Protein AF-A0A944E9Y2-F1 (afdb_monomer_lite)

Structure (mmCIF, N/CA/C/O backbone):
data_AF-A0A944E9Y2-F1
#
_entry.id   AF-A0A944E9Y2-F1
#
loop_
_atom_site.group_PDB
_atom_site.id
_atom_site.type_symbol
_atom_site.label_atom_id
_atom_site.label_alt_id
_atom_site.label_comp_id
_atom_site.label_asym_id
_atom_site.label_entity_id
_atom_site.label_seq_id
_atom_site.pdbx_PDB_ins_code
_atom_site.Cartn_x
_atom_site.Cartn_y
_atom_site.Cartn_z
_atom_site.occupancy
_atom_site.B_iso_or_equiv
_atom_site.auth_seq_id
_atom_site.auth_comp_id
_atom_site.auth_asym_id
_atom_site.auth_atom_id
_atom_site.pdbx_PDB_model_num
ATOM 1 N N . MET A 1 1 ? -1.500 6.170 -4.661 1.00 64.81 1 MET A N 1
ATOM 2 C CA . MET A 1 1 ? -2.492 7.206 -5.054 1.00 64.81 1 MET A CA 1
ATOM 3 C C . MET A 1 1 ? -2.000 8.066 -6.185 1.00 64.81 1 MET A C 1
ATOM 5 O O . MET A 1 1 ? -2.612 8.041 -7.239 1.00 64.81 1 MET A O 1
ATOM 9 N N . GLN A 1 2 ? -0.916 8.828 -6.022 1.00 82.69 2 GLN A N 1
ATOM 10 C CA . GLN A 1 2 ? -0.445 9.705 -7.101 1.00 82.69 2 GLN A CA 1
ATOM 11 C C . GLN A 1 2 ? 0.022 8.906 -8.323 1.00 82.69 2 GLN A C 1
ATOM 13 O O . GLN A 1 2 ? -0.474 9.152 -9.415 1.00 82.69 2 GLN A O 1
ATOM 18 N N . ALA A 1 3 ? 0.842 7.873 -8.112 1.00 86.56 3 ALA A N 1
ATOM 19 C CA . ALA A 1 3 ? 1.333 7.018 -9.191 1.00 86.56 3 ALA A CA 1
ATOM 20 C C . ALA A 1 3 ? 0.256 6.146 -9.856 1.00 86.56 3 ALA A C 1
ATOM 22 O O . ALA A 1 3 ? 0.419 5.828 -11.021 1.00 86.56 3 ALA A O 1
ATOM 23 N N . THR A 1 4 ? -0.826 5.779 -9.154 1.00 90.62 4 THR A N 1
ATOM 24 C CA . THR A 1 4 ? -1.803 4.785 -9.646 1.00 90.62 4 THR A CA 1
ATOM 25 C C . THR A 1 4 ? -3.200 5.321 -9.954 1.00 90.62 4 THR A C 1
ATOM 27 O O . THR A 1 4 ? -3.940 4.727 -10.722 1.00 90.62 4 THR A O 1
ATOM 30 N N . GLY A 1 5 ? -3.601 6.447 -9.360 1.00 90.19 5 GLY A N 1
ATOM 31 C CA . GLY A 1 5 ? -5.001 6.887 -9.380 1.00 90.19 5 GLY A CA 1
ATOM 32 C C . GLY A 1 5 ? -5.790 6.522 -8.121 1.00 90.19 5 GLY A C 1
ATOM 33 O O . GLY A 1 5 ? -6.742 7.230 -7.804 1.00 90.19 5 GLY A O 1
ATOM 34 N N . ASP A 1 6 ? -5.367 5.492 -7.382 1.00 93.56 6 ASP A N 1
ATOM 35 C CA . ASP A 1 6 ? -6.080 4.949 -6.216 1.00 93.56 6 ASP A CA 1
ATOM 36 C C . ASP A 1 6 ? -6.406 6.004 -5.156 1.00 93.56 6 ASP A C 1
ATOM 38 O O . ASP A 1 6 ? -5.650 6.957 -4.943 1.00 93.56 6 ASP A O 1
ATOM 42 N N . SER A 1 7 ? -7.499 5.771 -4.431 1.00 95.56 7 SER A N 1
ATOM 43 C CA . SER A 1 7 ? -7.911 6.553 -3.263 1.00 95.56 7 SER A CA 1
ATOM 44 C C . SER A 1 7 ? -7.656 5.777 -1.968 1.00 95.56 7 SER A C 1
ATOM 46 O O . SER A 1 7 ? -7.468 4.562 -1.985 1.00 95.56 7 SER A O 1
ATOM 48 N N . GLN A 1 8 ? -7.673 6.445 -0.804 1.00 96.19 8 GLN A N 1
ATOM 49 C CA . GLN A 1 8 ? -7.544 5.730 0.481 1.00 96.19 8 GLN A CA 1
ATOM 50 C C . GLN A 1 8 ? -8.689 4.747 0.694 1.00 96.19 8 GLN A C 1
ATOM 52 O O . GLN A 1 8 ? -8.504 3.745 1.374 1.00 96.19 8 GLN A O 1
ATOM 57 N N . ARG A 1 9 ? -9.851 5.021 0.095 1.00 97.06 9 ARG A N 1
ATOM 58 C CA . ARG A 1 9 ? -11.028 4.167 0.182 1.00 97.06 9 ARG A CA 1
ATOM 59 C C . ARG A 1 9 ? -10.848 2.878 -0.632 1.00 97.06 9 ARG A C 1
ATOM 61 O O . ARG A 1 9 ? -11.051 1.813 -0.072 1.00 97.06 9 ARG A O 1
ATOM 68 N N . SER A 1 10 ? -10.334 2.956 -1.864 1.00 96.56 10 SER A N 1
ATOM 69 C CA . SER A 1 10 ? -10.049 1.752 -2.668 1.00 96.56 10 SER A CA 1
ATOM 70 C C . SER A 1 10 ? -8.947 0.888 -2.048 1.00 96.56 10 SER A C 1
ATOM 72 O O . SER A 1 10 ? -9.050 -0.331 -2.015 1.00 96.56 10 SER A O 1
ATOM 74 N N . VAL A 1 11 ? -7.911 1.512 -1.478 1.00 97.06 11 VAL A N 1
ATOM 75 C CA . VAL A 1 11 ? -6.872 0.789 -0.722 1.00 97.06 11 VAL A CA 1
ATOM 76 C C . VAL A 1 11 ? -7.456 0.103 0.519 1.00 97.06 11 VAL A C 1
ATOM 78 O O . VAL A 1 11 ? -7.050 -1.001 0.867 1.00 97.06 11 VAL A O 1
ATOM 81 N N . ALA A 1 12 ? -8.413 0.745 1.191 1.00 98.06 12 ALA A N 1
ATOM 82 C CA . ALA A 1 12 ? -9.078 0.180 2.359 1.00 98.06 12 ALA A CA 1
ATOM 83 C C . ALA A 1 12 ? -9.932 -1.046 1.996 1.00 98.06 12 ALA A C 1
ATOM 85 O O . ALA A 1 12 ? -9.877 -2.045 2.707 1.00 98.06 12 ALA A O 1
ATOM 86 N N . GLU A 1 13 ? -10.647 -0.992 0.867 1.00 98.19 13 GLU A N 1
ATOM 87 C CA . GLU A 1 13 ? -11.423 -2.115 0.319 1.00 98.19 13 GLU A CA 1
ATOM 88 C C . GLU A 1 13 ? -10.531 -3.328 0.022 1.00 98.19 13 GLU A C 1
ATOM 90 O O . GLU A 1 13 ? -10.845 -4.433 0.455 1.00 98.19 13 GLU A O 1
ATOM 95 N N . VAL A 1 14 ? -9.381 -3.112 -0.626 1.00 97.75 14 VAL A N 1
ATOM 96 C CA . VAL A 1 14 ? -8.383 -4.161 -0.919 1.00 97.75 14 VAL A CA 1
ATOM 97 C C . VAL A 1 14 ? -7.872 -4.844 0.354 1.00 97.75 14 VAL A C 1
ATOM 99 O O . VAL A 1 14 ? -7.651 -6.052 0.378 1.00 97.75 14 VAL A O 1
ATOM 102 N N . LEU A 1 15 ? -7.684 -4.068 1.418 1.00 97.81 15 LEU A N 1
ATOM 103 C CA . LEU A 1 15 ? -7.150 -4.545 2.692 1.00 97.81 15 LEU A CA 1
ATOM 104 C C . LEU A 1 15 ? -8.226 -5.071 3.654 1.00 97.81 15 LEU A C 1
ATOM 106 O O . LEU A 1 15 ? -7.882 -5.617 4.700 1.00 97.81 15 LEU A O 1
ATOM 110 N N . GLY A 1 16 ? -9.514 -4.880 3.353 1.00 97.81 16 GLY A N 1
ATOM 111 C CA . GLY A 1 16 ? -10.608 -5.212 4.270 1.00 97.81 16 GLY A CA 1
ATOM 112 C C . GLY A 1 16 ? -10.604 -4.381 5.561 1.00 97.81 16 GLY A C 1
ATOM 113 O O . GLY A 1 16 ? -11.027 -4.861 6.611 1.00 97.81 16 GLY A O 1
ATOM 114 N N . ILE A 1 17 ? -10.105 -3.143 5.507 1.00 97.94 17 IL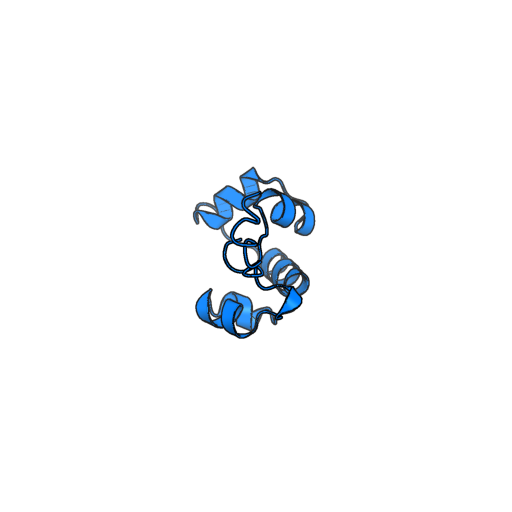E A N 1
ATOM 115 C CA . ILE A 1 17 ? -10.039 -2.219 6.652 1.00 97.94 17 ILE A CA 1
ATOM 116 C C . ILE A 1 17 ? -10.784 -0.918 6.346 1.00 97.94 17 ILE A C 1
ATOM 118 O O . ILE A 1 17 ? -11.309 -0.710 5.258 1.00 97.94 17 ILE A O 1
ATOM 122 N N . THR A 1 18 ? -10.841 -0.003 7.311 1.00 98.25 18 THR A N 1
ATOM 123 C CA . THR A 1 18 ? -11.448 1.322 7.114 1.00 98.25 18 THR A CA 1
ATOM 124 C C . THR A 1 18 ? -10.476 2.315 6.470 1.00 98.25 18 THR A C 1
ATOM 126 O O . THR A 1 18 ? -9.259 2.257 6.663 1.00 98.25 18 THR A O 1
ATOM 129 N N . GLN A 1 19 ? -11.013 3.319 5.771 1.00 97.62 19 GLN A N 1
ATOM 130 C CA . GLN A 1 19 ? -10.213 4.421 5.222 1.00 97.62 19 GLN A CA 1
ATOM 131 C C . GLN A 1 19 ? -9.455 5.195 6.318 1.00 97.62 19 GLN A C 1
ATOM 133 O O . GLN A 1 19 ? -8.310 5.595 6.106 1.00 97.62 19 GLN A O 1
ATOM 138 N N . THR A 1 20 ? -10.030 5.343 7.516 1.00 97.94 20 THR A N 1
ATOM 139 C CA . THR A 1 20 ? -9.343 5.945 8.671 1.00 97.94 20 THR A CA 1
ATOM 140 C C . THR A 1 20 ? -8.116 5.135 9.091 1.00 97.94 20 THR A C 1
ATOM 142 O O . THR A 1 20 ? -7.063 5.709 9.372 1.00 97.94 20 THR A O 1
ATOM 145 N N . GLN A 1 21 ? -8.216 3.803 9.097 1.00 98.00 21 GLN A N 1
ATOM 146 C CA . GLN A 1 21 ? -7.090 2.915 9.391 1.00 98.00 21 GLN A CA 1
ATOM 147 C C . GLN A 1 21 ? -5.990 2.989 8.320 1.00 98.00 21 GLN A C 1
ATOM 149 O O . GLN A 1 21 ? -4.812 2.906 8.669 1.00 98.00 21 GLN A O 1
ATOM 154 N N . VAL A 1 22 ? -6.340 3.178 7.044 1.00 97.81 22 VAL A N 1
ATOM 155 C CA . VAL A 1 22 ? -5.359 3.451 5.974 1.00 97.81 22 VAL A CA 1
ATOM 156 C C . VAL A 1 22 ? -4.679 4.802 6.194 1.00 97.81 22 VAL A C 1
ATOM 158 O O . VAL A 1 22 ? -3.455 4.888 6.140 1.00 97.81 22 VAL A O 1
ATOM 161 N N . SER A 1 23 ? -5.456 5.848 6.485 1.00 97.44 23 SER A N 1
ATOM 162 C CA . SER A 1 23 ? -4.943 7.204 6.707 1.00 97.44 23 SER A CA 1
ATOM 163 C C . SER A 1 23 ? -3.897 7.250 7.827 1.00 97.44 23 SER A C 1
ATOM 165 O O . SER A 1 23 ? -2.790 7.744 7.616 1.00 97.44 23 SER A O 1
ATOM 167 N N . ARG A 1 24 ? -4.186 6.629 8.981 1.00 97.81 24 ARG A N 1
ATOM 168 C CA . ARG A 1 24 ? -3.236 6.542 10.107 1.00 97.81 24 ARG A CA 1
ATOM 169 C C . ARG A 1 24 ? -1.939 5.818 9.745 1.00 97.81 24 ARG A C 1
ATOM 171 O O . ARG A 1 24 ? -0.873 6.215 10.206 1.00 97.81 24 ARG A O 1
ATOM 178 N N . ARG A 1 25 ? -2.006 4.770 8.919 1.00 96.88 25 ARG A N 1
ATOM 179 C CA . ARG A 1 25 ? -0.803 4.062 8.459 1.00 96.88 25 ARG A CA 1
ATOM 180 C C . ARG A 1 25 ? 0.020 4.887 7.472 1.00 96.88 25 ARG A C 1
ATOM 182 O O . ARG A 1 25 ? 1.244 4.871 7.523 1.00 96.88 25 ARG A O 1
ATOM 189 N N . GLN A 1 26 ? -0.636 5.646 6.598 1.00 94.88 26 GLN A N 1
ATOM 190 C CA . GLN A 1 26 ? 0.045 6.532 5.649 1.00 94.88 26 GLN A CA 1
ATOM 191 C C . GLN A 1 26 ? 0.706 7.733 6.327 1.00 94.88 26 GLN A C 1
ATOM 193 O O . GLN A 1 26 ? 1.754 8.176 5.871 1.00 94.88 26 GLN A O 1
ATOM 198 N N . SER A 1 27 ? 0.135 8.233 7.424 1.00 96.19 27 SER A N 1
ATOM 199 C CA . SER A 1 27 ? 0.755 9.287 8.232 1.00 96.19 27 SER A CA 1
ATOM 200 C C . SER A 1 27 ? 1.848 8.767 9.176 1.00 96.19 27 SER A C 1
ATOM 202 O O . SER A 1 27 ? 2.375 9.543 9.967 1.00 96.19 27 SER A O 1
ATOM 204 N N . GLY A 1 28 ? 2.138 7.461 9.167 1.00 96.00 28 GLY A N 1
ATOM 205 C CA . GLY A 1 28 ? 3.103 6.831 10.072 1.00 96.00 28 GLY A CA 1
ATOM 206 C C . GLY A 1 28 ? 2.633 6.699 11.525 1.00 96.00 28 GLY A C 1
ATOM 207 O O . GLY A 1 28 ? 3.404 6.264 12.373 1.00 96.00 28 GLY A O 1
ATOM 208 N N . ALA A 1 29 ? 1.372 7.023 11.833 1.00 97.56 29 ALA A N 1
ATOM 209 C CA . ALA A 1 29 ? 0.818 6.890 13.184 1.00 97.56 29 ALA A CA 1
ATOM 210 C C . ALA A 1 29 ? 0.551 5.425 13.576 1.00 97.56 29 ALA A C 1
ATOM 212 O O . ALA A 1 29 ? 0.293 5.111 14.736 1.00 97.56 29 ALA A O 1
ATOM 213 N N . THR A 1 30 ? 0.551 4.509 12.609 1.00 97.31 30 THR A N 1
ATOM 214 C CA . THR A 1 30 ? 0.404 3.067 12.826 1.00 97.31 30 THR A CA 1
ATOM 215 C C . THR A 1 30 ? 1.263 2.331 11.808 1.00 97.31 30 THR A C 1
ATOM 217 O O . THR A 1 30 ? 1.333 2.740 10.651 1.00 97.31 30 THR A O 1
ATOM 220 N N . SER A 1 31 ? 1.918 1.249 12.221 1.00 96.12 31 SER A N 1
ATOM 221 C CA . SER A 1 31 ? 2.730 0.441 11.314 1.00 96.12 31 SER A CA 1
ATOM 222 C C . SER A 1 31 ? 1.873 -0.356 10.322 1.00 96.12 31 SER A C 1
ATOM 224 O O . SER A 1 31 ? 0.708 -0.684 10.568 1.00 96.12 31 SER A O 1
ATOM 226 N N . TRP A 1 32 ? 2.473 -0.679 9.178 1.00 96.56 32 TRP A N 1
ATOM 227 C CA . TRP A 1 32 ? 1.942 -1.663 8.240 1.00 96.56 32 TRP A CA 1
ATOM 228 C C . TRP A 1 32 ? 2.308 -3.066 8.717 1.00 96.56 32 TRP A C 1
ATOM 230 O O . TRP A 1 32 ? 3.447 -3.297 9.126 1.00 96.56 32 TRP A O 1
ATOM 240 N N . SER A 1 33 ? 1.365 -4.008 8.659 1.00 96.88 33 SER A N 1
ATOM 241 C CA . SER A 1 33 ? 1.718 -5.416 8.840 1.00 96.88 33 SER A CA 1
ATOM 242 C C . SER A 1 33 ? 2.366 -5.964 7.563 1.00 96.88 33 SER A C 1
ATOM 244 O O . SER A 1 33 ? 2.109 -5.467 6.465 1.00 96.88 33 SER A O 1
ATOM 246 N N . LEU A 1 34 ? 3.174 -7.023 7.681 1.00 97.00 34 LEU A N 1
ATOM 247 C CA . LEU A 1 34 ? 3.731 -7.700 6.501 1.00 97.00 34 LEU A CA 1
ATOM 248 C C . LEU A 1 34 ? 2.635 -8.296 5.608 1.00 97.00 34 LEU A C 1
ATOM 250 O O . LEU A 1 34 ? 2.786 -8.330 4.392 1.00 97.00 34 LEU A O 1
ATOM 254 N N . ARG A 1 35 ? 1.505 -8.705 6.199 1.00 97.38 35 ARG A N 1
ATOM 255 C CA . ARG A 1 35 ? 0.345 -9.178 5.442 1.00 97.38 35 ARG A CA 1
ATOM 256 C C . ARG A 1 35 ? -0.284 -8.061 4.612 1.00 97.38 35 ARG A C 1
ATOM 258 O O . ARG A 1 35 ? -0.606 -8.290 3.453 1.00 97.38 35 ARG A O 1
ATOM 265 N N . ASP A 1 36 ? -0.421 -6.862 5.177 1.00 97.56 36 ASP A N 1
ATOM 266 C CA . ASP A 1 36 ? -0.931 -5.705 4.434 1.00 97.56 36 ASP A CA 1
ATOM 267 C C . ASP A 1 36 ? 0.007 -5.359 3.265 1.00 97.56 36 ASP A C 1
ATOM 269 O O . ASP A 1 36 ? -0.458 -5.067 2.166 1.00 97.56 36 ASP A O 1
ATOM 273 N N . ALA A 1 37 ? 1.326 -5.430 3.479 1.00 97.19 37 ALA A N 1
ATOM 274 C CA . ALA A 1 37 ? 2.313 -5.187 2.427 1.00 97.19 37 ALA A CA 1
ATOM 275 C C . ALA A 1 37 ? 2.208 -6.208 1.279 1.00 97.19 37 ALA A C 1
ATOM 277 O O . ALA A 1 37 ? 2.229 -5.818 0.115 1.00 97.19 37 ALA A O 1
ATOM 278 N N . ASP A 1 38 ? 2.041 -7.492 1.598 1.00 98.12 38 ASP A N 1
ATOM 279 C CA . ASP A 1 38 ? 1.854 -8.572 0.620 1.00 98.12 38 ASP A CA 1
ATOM 280 C C . ASP A 1 38 ? 0.574 -8.390 -0.221 1.00 98.12 38 ASP A C 1
ATOM 282 O O . ASP A 1 38 ? 0.595 -8.477 -1.454 1.00 98.12 38 ASP A O 1
ATOM 286 N N . VAL A 1 39 ? -0.537 -8.036 0.432 1.00 98.38 39 VAL A N 1
ATOM 287 C CA . VAL A 1 39 ? -1.812 -7.745 -0.243 1.00 98.38 39 VAL A CA 1
ATOM 288 C C . VAL A 1 39 ? -1.687 -6.523 -1.158 1.00 98.38 39 VAL A C 1
ATOM 290 O O . VAL A 1 39 ? -2.152 -6.558 -2.298 1.00 98.38 39 VAL A O 1
ATOM 293 N N . LEU A 1 40 ? -1.028 -5.453 -0.704 1.00 97.12 40 LEU A N 1
ATOM 294 C CA . LEU A 1 40 ? -0.803 -4.262 -1.528 1.00 97.12 40 LEU A CA 1
ATOM 295 C C . LEU A 1 40 ? 0.107 -4.538 -2.723 1.00 97.12 40 LEU A C 1
ATOM 297 O O . LEU A 1 40 ? -0.183 -4.066 -3.819 1.00 97.12 40 LEU A O 1
ATOM 301 N N . ALA A 1 41 ? 1.185 -5.296 -2.532 1.00 97.44 41 ALA A N 1
ATOM 302 C CA . ALA A 1 41 ? 2.091 -5.667 -3.614 1.00 97.44 41 ALA A CA 1
ATOM 303 C C . ALA A 1 41 ? 1.345 -6.453 -4.703 1.00 97.44 41 ALA A C 1
ATOM 305 O O . ALA A 1 41 ? 1.405 -6.092 -5.879 1.00 97.44 41 ALA A O 1
ATOM 306 N N . SER A 1 42 ? 0.534 -7.430 -4.285 1.00 97.94 42 SER A N 1
ATOM 307 C CA . SER A 1 42 ? -0.345 -8.197 -5.173 1.00 97.94 42 SER A CA 1
ATOM 308 C C . SER A 1 42 ? -1.355 -7.304 -5.900 1.00 97.94 42 SER A C 1
ATOM 310 O O . SER A 1 42 ? -1.528 -7.423 -7.112 1.00 97.94 42 SER A O 1
ATOM 312 N N . HIS A 1 43 ? -1.989 -6.363 -5.192 1.00 96.88 43 HIS A N 1
ATOM 313 C CA . HIS A 1 43 ? -2.935 -5.410 -5.785 1.00 96.88 43 HIS A CA 1
ATOM 314 C C . HIS A 1 43 ? -2.293 -4.520 -6.850 1.00 96.88 43 HIS A C 1
ATOM 316 O O . HIS A 1 43 ? -2.917 -4.259 -7.880 1.00 96.88 43 HIS A O 1
ATOM 322 N N . TYR A 1 44 ? -1.059 -4.069 -6.628 1.00 95.88 44 TYR A N 1
ATOM 323 C CA . TYR A 1 44 ? -0.316 -3.248 -7.586 1.00 95.88 44 TYR A CA 1
ATOM 324 C C . TYR A 1 44 ? 0.385 -4.059 -8.683 1.00 95.88 44 TYR A C 1
ATOM 326 O O . TYR A 1 44 ? 0.884 -3.461 -9.634 1.00 95.88 44 TYR A O 1
ATOM 334 N N . GLY A 1 45 ? 0.406 -5.391 -8.585 1.00 96.69 45 GLY A N 1
ATOM 335 C CA . GLY A 1 45 ? 1.085 -6.261 -9.545 1.00 96.69 45 GLY A CA 1
ATOM 336 C C . GLY A 1 45 ? 2.612 -6.159 -9.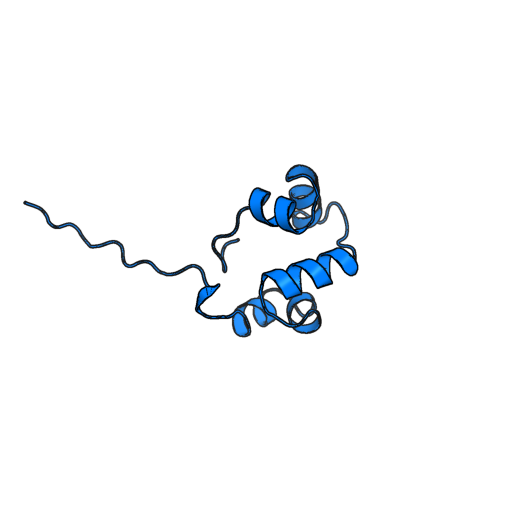487 1.00 96.69 45 GLY A C 1
ATOM 337 O O . GLY A 1 45 ? 3.264 -6.305 -10.516 1.00 96.69 45 GLY A O 1
ATOM 338 N N . ILE A 1 46 ? 3.181 -5.880 -8.309 1.00 97.69 46 ILE A N 1
ATOM 339 C CA . ILE A 1 46 ? 4.632 -5.755 -8.090 1.00 97.69 46 ILE A CA 1
ATOM 340 C C . ILE A 1 46 ? 5.109 -6.728 -7.005 1.00 97.69 46 ILE A C 1
ATOM 342 O O . ILE A 1 46 ? 4.310 -7.251 -6.230 1.00 97.69 46 ILE A 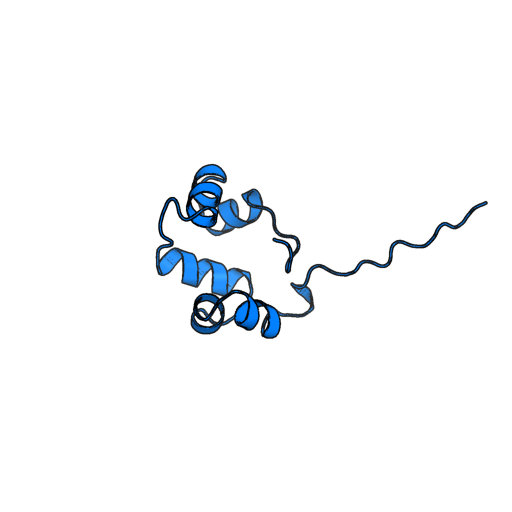O 1
ATOM 346 N N . GLY A 1 47 ? 6.421 -6.956 -6.910 1.00 97.62 47 GLY A N 1
ATOM 347 C CA . GLY A 1 47 ? 7.001 -7.745 -5.823 1.00 97.62 47 GLY A CA 1
ATOM 348 C C . GLY A 1 47 ? 6.913 -7.026 -4.472 1.00 97.62 47 GLY A C 1
ATOM 349 O O . GLY A 1 47 ? 7.117 -5.815 -4.381 1.00 97.62 47 GLY A O 1
ATOM 350 N N . VAL A 1 48 ? 6.670 -7.769 -3.386 1.00 97.62 48 VAL A N 1
ATOM 351 C CA . VAL A 1 48 ? 6.612 -7.187 -2.029 1.00 97.62 48 VAL A CA 1
ATOM 352 C C . VAL A 1 48 ? 7.936 -6.537 -1.614 1.00 97.62 48 VAL A C 1
ATOM 354 O O . VAL A 1 48 ? 7.933 -5.500 -0.956 1.00 97.62 48 VAL A O 1
ATOM 357 N N . LEU A 1 49 ? 9.076 -7.081 -2.052 1.00 97.56 49 LEU A N 1
ATOM 358 C CA . LEU A 1 49 ? 10.382 -6.467 -1.800 1.00 97.56 49 LEU A CA 1
ATOM 359 C C . LEU A 1 49 ? 10.570 -5.167 -2.588 1.00 97.56 49 LEU A C 1
ATOM 361 O O . LEU A 1 49 ? 11.154 -4.230 -2.051 1.00 97.56 49 LEU A O 1
ATOM 365 N N . ASP A 1 50 ? 10.035 -5.059 -3.808 1.00 97.62 50 ASP A N 1
ATOM 366 C CA . ASP A 1 50 ? 10.054 -3.799 -4.560 1.00 97.62 50 ASP A CA 1
ATOM 367 C C . ASP A 1 50 ? 9.186 -2.734 -3.876 1.00 97.62 50 ASP A C 1
ATOM 369 O O . ASP A 1 50 ? 9.585 -1.571 -3.805 1.00 97.62 50 ASP A O 1
ATOM 373 N N . LEU A 1 51 ? 8.040 -3.133 -3.304 1.00 96.00 51 LEU A N 1
ATOM 374 C CA . LEU A 1 51 ? 7.190 -2.246 -2.506 1.00 96.00 51 LEU A CA 1
ATOM 375 C C . LEU A 1 51 ? 7.913 -1.748 -1.242 1.00 96.00 51 LEU A C 1
ATOM 377 O O . LEU A 1 51 ? 7.881 -0.556 -0.936 1.00 96.00 51 LEU A O 1
ATOM 381 N N . LEU A 1 52 ? 8.576 -2.651 -0.512 1.00 95.75 52 LEU A N 1
ATOM 382 C CA . LEU A 1 52 ? 9.287 -2.335 0.734 1.00 95.75 52 LEU A CA 1
ATOM 383 C C . LEU A 1 52 ? 10.623 -1.612 0.512 1.00 95.75 52 LEU A C 1
ATOM 385 O O . LEU A 1 52 ? 11.098 -0.931 1.418 1.00 95.75 52 LEU A O 1
ATOM 389 N N . SER A 1 53 ? 11.199 -1.697 -0.689 1.00 96.31 53 SER A N 1
ATOM 390 C CA . SER A 1 53 ? 12.397 -0.938 -1.083 1.00 96.31 53 SER A CA 1
ATOM 391 C C . SER A 1 53 ? 12.139 0.569 -1.193 1.00 96.31 53 SER A C 1
ATOM 393 O O . SER A 1 53 ? 13.076 1.357 -1.312 1.00 96.31 53 SER A O 1
ATOM 395 N N . GLY A 1 54 ? 10.872 0.985 -1.139 1.00 93.06 54 GLY A N 1
ATOM 396 C CA . GLY A 1 54 ? 10.465 2.380 -1.067 1.00 93.06 54 GLY A CA 1
ATOM 397 C C . GLY A 1 54 ? 9.745 2.878 -2.322 1.00 93.06 54 GLY A C 1
ATOM 398 O O . GLY A 1 54 ? 9.648 2.180 -3.335 1.00 93.06 54 GLY A O 1
ATOM 399 N N . PRO A 1 55 ? 9.220 4.116 -2.268 1.00 92.56 55 PRO A N 1
ATOM 400 C CA . PRO A 1 55 ? 8.313 4.638 -3.286 1.00 92.56 55 PRO A CA 1
ATOM 401 C C . PRO A 1 55 ? 8.954 4.767 -4.672 1.00 92.56 55 PRO A C 1
ATOM 403 O O . PRO A 1 55 ? 8.266 4.531 -5.661 1.00 92.56 55 PRO A O 1
ATOM 406 N N . THR A 1 56 ? 10.247 5.102 -4.762 1.00 94.56 56 THR A N 1
ATOM 407 C CA . THR A 1 56 ? 10.965 5.199 -6.045 1.00 94.56 56 THR A CA 1
AT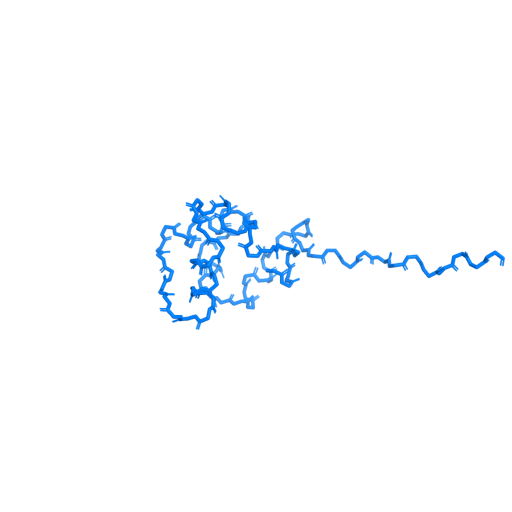OM 408 C C . THR A 1 56 ? 10.968 3.856 -6.765 1.00 94.56 56 THR A C 1
ATOM 410 O O . THR A 1 56 ? 10.449 3.755 -7.875 1.00 94.56 56 THR A O 1
ATOM 413 N N . ARG A 1 57 ? 11.454 2.804 -6.093 1.00 96.25 57 ARG A N 1
ATOM 414 C CA . ARG A 1 57 ? 11.531 1.459 -6.666 1.00 96.25 57 ARG A CA 1
ATOM 415 C C . ARG A 1 57 ? 10.149 0.926 -7.037 1.00 96.25 57 ARG A C 1
ATOM 417 O O . ARG A 1 57 ? 9.966 0.436 -8.146 1.00 96.25 57 ARG A O 1
ATOM 424 N N . ALA A 1 58 ? 9.171 1.083 -6.145 1.00 95.88 58 ALA A N 1
ATOM 425 C CA . ALA A 1 58 ? 7.800 0.651 -6.390 1.00 95.88 58 ALA A CA 1
ATOM 426 C C . ALA A 1 58 ? 7.180 1.314 -7.635 1.00 95.88 58 ALA A C 1
ATOM 428 O O . ALA A 1 58 ? 6.433 0.664 -8.360 1.00 95.88 58 ALA A O 1
ATOM 429 N N . CY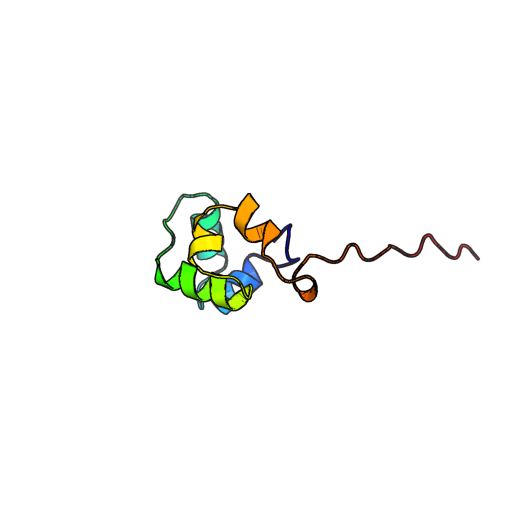S A 1 59 ? 7.491 2.589 -7.905 1.00 94.44 59 CYS A N 1
ATOM 430 C CA . CYS A 1 59 ? 6.999 3.289 -9.096 1.00 94.44 59 CYS A CA 1
ATOM 431 C C . CYS A 1 59 ? 7.699 2.838 -10.387 1.00 94.44 59 CYS A C 1
ATOM 433 O O . CYS A 1 59 ? 7.043 2.756 -11.424 1.00 94.44 59 CYS A O 1
ATOM 435 N N . GLU A 1 60 ? 8.999 2.535 -10.340 1.00 95.06 60 GLU A N 1
ATOM 436 C CA . GLU A 1 60 ? 9.762 2.055 -11.504 1.00 95.06 60 GLU A CA 1
ATOM 437 C C . GLU A 1 60 ? 9.225 0.722 -12.034 1.00 95.06 60 GLU A C 1
ATOM 439 O O . GLU A 1 60 ? 9.082 0.550 -13.245 1.00 95.06 60 GLU A O 1
ATOM 444 N N . VAL A 1 61 ? 8.887 -0.203 -11.130 1.00 96.56 61 VAL A N 1
ATOM 445 C CA . VAL A 1 61 ? 8.379 -1.537 -11.490 1.00 96.56 61 VAL A CA 1
ATOM 446 C C . VAL A 1 61 ? 6.859 -1.594 -11.650 1.00 96.56 61 VAL A C 1
ATOM 448 O O . VAL A 1 61 ? 6.321 -2.648 -11.977 1.00 96.56 61 VAL A O 1
ATOM 451 N N . LEU A 1 62 ? 6.152 -0.481 -11.422 1.00 95.50 62 LEU A N 1
ATOM 452 C CA . LEU A 1 62 ? 4.696 -0.435 -11.525 1.00 95.50 62 LEU A CA 1
ATOM 453 C C . LEU A 1 62 ? 4.256 -0.696 -12.980 1.00 95.50 62 LEU A C 1
ATOM 455 O O . LEU A 1 62 ? 4.724 0.034 -13.866 1.00 95.50 62 LEU A O 1
ATOM 459 N N . PRO A 1 63 ? 3.343 -1.658 -13.229 1.00 94.56 63 PRO A N 1
ATOM 460 C CA . PRO A 1 63 ? 2.799 -1.931 -14.558 1.00 94.56 63 PRO A CA 1
ATOM 461 C C . PRO A 1 63 ? 2.187 -0.688 -15.220 1.00 94.56 63 PRO A C 1
ATOM 463 O O . PRO A 1 63 ? 1.606 0.166 -14.547 1.00 94.56 63 PRO A O 1
ATOM 466 N N . GLU A 1 64 ? 2.323 -0.563 -16.542 1.00 91.00 64 GLU A N 1
ATOM 467 C CA . GLU A 1 64 ? 1.916 0.642 -17.282 1.00 91.00 64 GLU A CA 1
ATOM 468 C C . GLU A 1 64 ? 0.413 0.929 -17.201 1.00 91.00 64 GLU A C 1
ATOM 470 O O . GLU A 1 64 ? 0.017 2.083 -17.051 1.00 91.00 64 GLU A O 1
ATOM 475 N N . ASP A 1 65 ? -0.416 -0.114 -17.227 1.00 89.69 65 ASP A N 1
ATOM 476 C CA . ASP A 1 65 ? -1.873 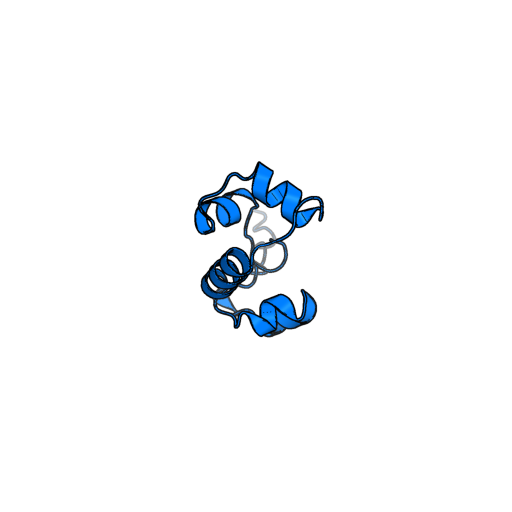-0.049 -17.071 1.00 89.69 65 ASP A CA 1
ATOM 477 C C . ASP A 1 65 ? -2.304 0.407 -15.668 1.00 89.69 65 ASP A C 1
ATOM 479 O O . ASP A 1 65 ? -3.399 0.943 -15.486 1.00 89.69 65 ASP A O 1
ATOM 483 N N . ARG A 1 66 ? -1.429 0.226 -14.672 1.00 90.62 66 ARG A N 1
ATOM 484 C CA . ARG A 1 66 ? -1.621 0.697 -13.297 1.00 90.62 66 ARG A CA 1
ATOM 485 C C . ARG A 1 66 ? -1.095 2.096 -13.063 1.00 90.62 66 ARG A C 1
ATOM 487 O O . ARG A 1 66 ? -1.432 2.679 -12.035 1.00 90.62 66 ARG A O 1
ATOM 494 N N . ARG A 1 67 ? -0.277 2.651 -13.957 1.00 90.38 67 ARG A N 1
ATOM 495 C CA . ARG A 1 67 ? 0.170 4.039 -13.831 1.00 90.38 67 ARG A CA 1
ATOM 496 C C . ARG A 1 67 ? -1.025 4.948 -14.075 1.00 90.38 67 ARG A C 1
ATOM 498 O O . ARG A 1 67 ? -1.804 4.740 -15.001 1.00 90.38 67 ARG A O 1
ATOM 505 N N . ARG A 1 68 ? -1.167 5.987 -13.251 1.00 85.31 68 ARG A N 1
ATOM 506 C CA . ARG A 1 68 ? -2.149 7.049 -13.453 1.00 85.31 68 ARG A CA 1
ATOM 507 C C . ARG A 1 68 ? -1.912 7.594 -14.855 1.00 85.31 68 ARG A C 1
ATOM 509 O O . ARG A 1 68 ? -0.947 8.322 -15.074 1.00 85.31 68 ARG A O 1
ATOM 516 N N . GLY A 1 69 ? -2.790 7.232 -15.786 1.00 73.88 69 GLY A N 1
ATOM 517 C CA . GLY A 1 69 ? -2.684 7.696 -17.154 1.00 73.88 69 GLY A CA 1
ATOM 518 C C . GLY A 1 69 ? -2.659 9.218 -17.160 1.00 73.88 69 GLY A C 1
ATOM 519 O O . GLY A 1 69 ? -3.573 9.865 -16.637 1.00 73.88 69 GLY A O 1
ATOM 520 N N . THR A 1 70 ? -1.634 9.803 -17.772 1.00 56.69 70 THR A N 1
ATOM 521 C CA . THR A 1 70 ? -1.707 11.152 -18.328 1.00 56.69 70 THR A CA 1
ATOM 522 C C . THR A 1 70 ? -2.766 11.090 -19.422 1.00 56.69 70 THR A C 1
ATOM 524 O O . THR A 1 70 ? -2.460 10.955 -20.600 1.00 56.69 70 THR A O 1
ATOM 527 N N . ARG A 1 71 ? -4.049 11.092 -19.045 1.00 51.34 71 ARG A N 1
ATOM 528 C CA . ARG A 1 71 ? -5.131 11.244 -20.011 1.00 51.34 71 ARG A CA 1
ATOM 529 C C . ARG A 1 71 ? -4.874 12.598 -20.670 1.00 51.34 71 ARG A C 1
ATOM 531 O O . ARG A 1 71 ? -4.930 13.596 -19.944 1.00 51.34 71 ARG A O 1
ATOM 538 N N . PRO A 1 72 ? -4.555 12.681 -21.975 1.00 50.56 72 PRO A N 1
ATOM 539 C CA . PRO A 1 72 ? -4.469 13.978 -22.613 1.00 50.56 72 PRO A CA 1
ATOM 540 C C . PRO A 1 72 ? -5.854 14.599 -22.453 1.00 50.56 72 PRO A C 1
ATOM 542 O O . PRO A 1 72 ? -6.855 14.033 -22.891 1.00 50.56 72 PRO A O 1
ATOM 545 N N . VAL A 1 73 ? -5.941 15.715 -21.731 1.00 56.41 73 VAL A N 1
ATOM 546 C CA . VAL A 1 73 ? -7.141 16.545 -21.774 1.00 56.41 73 VAL A CA 1
ATOM 547 C C . VAL A 1 73 ? -7.265 16.958 -23.240 1.00 56.41 73 VAL A C 1
ATOM 549 O O . VAL A 1 73 ? -6.329 17.593 -23.734 1.00 56.41 73 VAL A O 1
ATOM 552 N N . PRO A 1 74 ? -8.332 16.588 -23.975 1.00 49.75 74 PRO A N 1
ATOM 553 C CA . PRO A 1 74 ? -8.528 17.138 -25.303 1.00 49.75 74 PRO A CA 1
ATOM 554 C C . PRO A 1 74 ? -8.644 18.654 -25.139 1.00 49.75 74 PRO A C 1
ATOM 556 O O . PRO A 1 74 ? -9.595 19.166 -24.547 1.00 49.75 74 PRO A O 1
ATOM 559 N N . LYS A 1 75 ? -7.604 19.365 -25.586 1.00 51.06 75 LYS A N 1
ATOM 560 C CA . LYS A 1 75 ? -7.572 20.824 -25.649 1.00 51.06 75 LYS A CA 1
ATOM 561 C C . LYS A 1 75 ? -8.749 21.224 -26.540 1.00 51.06 75 LYS A C 1
ATOM 563 O O . LYS A 1 75 ? -8.873 20.703 -27.644 1.00 51.06 75 LYS A O 1
ATOM 568 N N . GLY A 1 76 ? -9.653 22.027 -25.984 1.00 47.22 76 GLY A N 1
ATOM 569 C CA . GLY A 1 76 ? -11.033 22.168 -26.437 1.00 47.22 76 GLY A CA 1
ATOM 570 C C . GLY A 1 76 ? -11.228 22.274 -27.949 1.00 47.22 76 GLY A C 1
ATOM 571 O O . GLY A 1 76 ? -10.594 23.084 -28.620 1.00 47.22 76 GLY A O 1
ATOM 572 N N . ALA A 1 77 ? -12.195 21.507 -28.449 1.00 51.62 77 ALA A N 1
ATOM 573 C CA . ALA A 1 77 ? -12.957 21.903 -29.620 1.00 51.62 77 ALA A CA 1
ATOM 574 C C . ALA A 1 77 ? -13.805 23.115 -29.210 1.00 51.62 77 ALA A C 1
ATOM 576 O O . ALA A 1 77 ? -14.908 22.977 -28.680 1.00 51.62 77 ALA A O 1
ATOM 577 N N . VAL A 1 78 ? -13.226 24.304 -29.361 1.00 52.88 78 VAL A N 1
ATOM 578 C CA . VAL A 1 78 ? -13.977 25.558 -29.343 1.00 52.88 78 VAL A CA 1
ATOM 579 C C . VAL A 1 78 ? -14.798 25.568 -30.633 1.00 52.88 78 VAL A C 1
ATOM 581 O O . VAL A 1 78 ? -14.235 25.417 -31.717 1.00 52.88 78 VAL A O 1
ATOM 584 N N . ARG A 1 79 ? -16.124 25.611 -30.481 1.00 55.44 79 ARG A N 1
ATOM 585 C CA . ARG A 1 79 ? -17.091 25.810 -31.568 1.00 55.44 79 ARG A CA 1
ATOM 586 C C . ARG A 1 79 ? -17.031 27.234 -32.097 1.00 55.44 79 ARG A C 1
ATOM 588 O O . ARG A 1 79 ? -16.749 28.134 -31.276 1.00 55.44 79 ARG A O 1
#

Foldseek 3Di:
DQFFPDDLCNLCVLVVHDSVVSVCCVVVVDDDDLVSLCSVCVVQVHDSVLVVVDDVSSSVRGDPNRTPDPPPPPPDPDD

pLDDT: mean 89.46, std 15.08, range [47.22, 98.38]

Secondary structure (DSSP, 8-state):
-TTT---HHHHHHHHTS-HHHHHHHHTTSSPPPHHHHHHHHHHHTS-HHHHHT-HHHHHHTS-GGGS------------

Sequence (79 aa):
MQATGDSQRSVAEVLGITQTQVSRRQSGATSWSLRDADVLASHYGIGVLDLLSGPTRACEVLPEDRRRGTRPVPKGAVR

Radius of gyration: 15.14 Å; chains: 1; bounding box: 30×35×45 Å